Protein AF-A0A961VGS1-F1 (afdb_monomer_lite)

pLDDT: mean 93.91, std 3.61, range [72.75, 97.5]

Secondary structure (DSSP, 8-state):
-----GGGTTSSHHHHHHHHHHHHHHHHHHHH-------B----S-HHHHHHHHHHHHHTT---B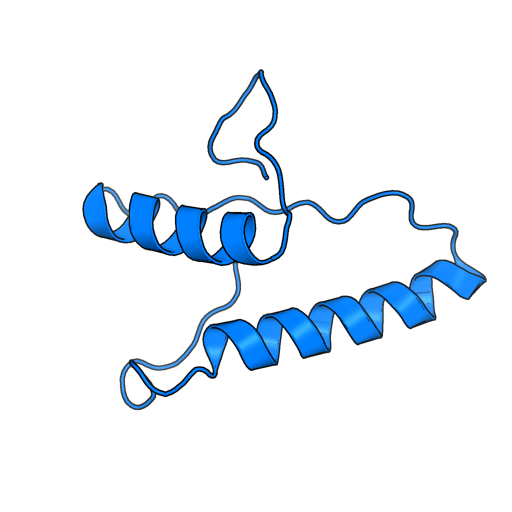TTBTTB-

Structure (mmCIF, N/CA/C/O backbone):
data_AF-A0A961VGS1-F1
#
_entry.id   AF-A0A961VGS1-F1
#
loop_
_atom_site.group_PDB
_atom_site.id
_atom_site.type_symbol
_atom_site.label_atom_id
_atom_site.label_alt_id
_atom_site.label_comp_id
_atom_site.label_asym_id
_atom_site.label_entity_id
_atom_site.label_seq_id
_atom_site.pdbx_PDB_ins_code
_atom_site.Cartn_x
_atom_site.Cartn_y
_atom_site.Cartn_z
_atom_site.occupancy
_atom_site.B_iso_or_equiv
_atom_site.auth_seq_id
_atom_site.auth_comp_id
_atom_site.auth_asym_id
_atom_site.auth_atom_id
_atom_site.pdbx_PDB_model_num
ATOM 1 N N . MET A 1 1 ? 5.834 -4.211 1.264 1.00 72.75 1 MET A N 1
ATOM 2 C CA . MET A 1 1 ? 6.053 -4.633 -0.140 1.00 72.75 1 MET A CA 1
ATOM 3 C C . MET A 1 1 ? 5.232 -5.884 -0.408 1.00 72.75 1 MET A C 1
ATOM 5 O O . MET A 1 1 ? 5.310 -6.805 0.392 1.00 72.75 1 MET A O 1
ATOM 9 N N . ILE A 1 2 ? 4.466 -5.923 -1.500 1.00 84.31 2 ILE A N 1
ATOM 10 C CA . ILE A 1 2 ? 3.750 -7.131 -1.939 1.00 84.31 2 ILE A CA 1
ATOM 11 C C . ILE A 1 2 ? 4.484 -7.687 -3.158 1.00 84.31 2 ILE A C 1
ATOM 13 O O . ILE A 1 2 ? 4.605 -7.013 -4.183 1.00 84.31 2 ILE A O 1
ATOM 17 N N . GLY A 1 3 ? 5.037 -8.888 -3.009 1.00 87.94 3 GLY A N 1
ATOM 18 C CA . GLY A 1 3 ? 5.772 -9.581 -4.058 1.00 87.94 3 GLY A CA 1
ATOM 19 C C . GLY A 1 3 ? 4.868 -10.519 -4.847 1.00 87.94 3 GLY A C 1
ATOM 20 O O . GLY A 1 3 ? 3.929 -11.096 -4.309 1.00 87.94 3 GLY A O 1
ATOM 21 N N . ARG A 1 4 ? 5.190 -10.704 -6.125 1.00 90.50 4 ARG A N 1
ATOM 22 C CA . ARG A 1 4 ? 4.683 -11.814 -6.932 1.00 90.50 4 ARG A CA 1
ATOM 23 C C . ARG A 1 4 ? 5.836 -12.426 -7.703 1.00 90.50 4 ARG A C 1
ATOM 25 O O . ARG A 1 4 ? 6.791 -11.725 -8.040 1.00 90.50 4 ARG A O 1
ATOM 32 N N . ASP A 1 5 ? 5.712 -13.703 -8.016 1.00 93.62 5 ASP A N 1
ATOM 33 C CA . ASP A 1 5 ? 6.655 -14.392 -8.887 1.00 93.62 5 ASP A CA 1
ATOM 34 C C . ASP A 1 5 ? 6.578 -13.839 -10.326 1.00 93.62 5 ASP A C 1
ATOM 36 O O . ASP A 1 5 ? 5.516 -13.416 -10.803 1.00 93.62 5 ASP A O 1
ATOM 40 N N . GLU A 1 6 ? 7.723 -13.802 -11.014 1.00 91.00 6 GLU A N 1
ATOM 41 C CA . GLU A 1 6 ? 7.843 -13.226 -12.357 1.00 91.00 6 GLU A CA 1
ATOM 42 C C . GLU A 1 6 ? 6.972 -13.930 -13.400 1.00 91.00 6 GLU A C 1
ATOM 44 O O . GLU A 1 6 ? 6.475 -13.270 -14.317 1.00 91.00 6 GLU A O 1
ATOM 49 N N . ARG A 1 7 ? 6.719 -15.235 -13.233 1.00 94.75 7 ARG A N 1
ATOM 50 C CA . ARG A 1 7 ? 5.854 -16.037 -14.116 1.00 94.75 7 ARG A CA 1
ATOM 51 C C . ARG A 1 7 ? 4.435 -15.482 -14.198 1.00 94.75 7 ARG A C 1
ATOM 53 O O . ARG A 1 7 ? 3.749 -15.671 -15.196 1.00 94.75 7 ARG A O 1
ATOM 60 N N . PHE A 1 8 ? 4.011 -14.752 -13.171 1.00 91.50 8 PHE A N 1
ATOM 61 C CA . PHE A 1 8 ? 2.676 -14.180 -13.060 1.00 91.50 8 PHE A CA 1
ATOM 62 C C . PHE A 1 8 ? 2.647 -12.667 -13.317 1.00 91.50 8 PHE A C 1
ATOM 64 O O . PHE A 1 8 ? 1.708 -11.960 -12.927 1.00 91.50 8 PHE A O 1
ATOM 71 N N . ARG A 1 9 ? 3.690 -12.125 -13.959 1.00 88.50 9 ARG A N 1
ATOM 72 C CA . ARG A 1 9 ? 3.763 -10.708 -14.325 1.00 88.50 9 ARG A CA 1
ATOM 73 C C . ARG A 1 9 ? 2.665 -10.335 -15.331 1.00 88.50 9 ARG A C 1
ATOM 75 O O . ARG A 1 9 ? 2.306 -11.117 -16.196 1.00 88.50 9 ARG A O 1
ATOM 82 N N . GLY A 1 10 ? 2.123 -9.122 -15.206 1.00 86.88 10 GLY A N 1
ATOM 83 C CA . GLY A 1 10 ? 1.080 -8.589 -16.098 1.00 86.88 10 GLY A CA 1
ATOM 84 C C . GLY A 1 10 ? -0.356 -9.060 -15.821 1.00 86.88 10 GLY A C 1
ATOM 85 O O . GLY A 1 10 ? -1.279 -8.455 -16.337 1.00 86.88 10 GLY A O 1
ATOM 86 N N . GLN A 1 11 ? -0.566 -10.051 -14.949 1.00 90.88 11 GLN A N 1
ATOM 87 C CA . GLN A 1 11 ? -1.886 -10.674 -14.730 1.00 90.88 11 GLN A CA 1
ATOM 88 C C . GLN A 1 11 ? -2.748 -10.026 -13.624 1.00 90.88 11 GLN A C 1
ATOM 90 O O . GLN A 1 11 ? -3.615 -10.674 -13.065 1.00 90.88 11 GLN A O 1
ATOM 95 N N . GLY A 1 12 ? -2.479 -8.780 -13.226 1.00 89.19 12 GLY A N 1
ATOM 96 C CA . GLY A 1 12 ? -3.282 -8.105 -12.187 1.00 89.19 12 GLY A CA 1
ATOM 97 C C . GLY A 1 12 ? -3.035 -8.525 -10.726 1.00 89.19 12 GLY A C 1
ATOM 98 O O . GLY A 1 12 ? -3.232 -7.691 -9.850 1.00 89.19 12 GLY A O 1
ATOM 99 N N . TYR A 1 13 ? -2.457 -9.702 -10.448 1.00 91.94 13 TYR A N 1
ATOM 100 C CA . TYR A 1 13 ? -2.325 -10.238 -9.074 1.00 91.94 13 TYR A CA 1
ATOM 101 C C . TYR A 1 13 ? -1.706 -9.319 -8.015 1.00 91.94 13 TYR A C 1
ATOM 103 O O . TYR A 1 13 ? -1.993 -9.464 -6.835 1.00 91.94 13 TYR A O 1
ATOM 111 N N . GLY A 1 14 ? -0.837 -8.379 -8.399 1.00 89.81 14 GLY A N 1
ATOM 112 C CA . GLY A 1 14 ? -0.296 -7.413 -7.435 1.00 89.81 14 GLY A CA 1
ATOM 113 C C . GLY A 1 14 ? -1.386 -6.538 -6.802 1.00 89.81 14 GLY A C 1
ATOM 114 O O . GLY A 1 14 ? -1.304 -6.232 -5.617 1.00 89.81 14 GLY A O 1
ATOM 115 N N . GLY A 1 15 ? -2.406 -6.170 -7.584 1.00 91.88 15 GLY A N 1
ATOM 116 C CA . GLY A 1 15 ? -3.587 -5.460 -7.100 1.00 91.88 15 GLY A CA 1
ATOM 117 C C . GLY A 1 15 ? -4.508 -6.372 -6.295 1.00 91.88 15 GLY A C 1
ATOM 118 O O . GLY A 1 15 ? -4.937 -5.978 -5.217 1.00 91.88 15 GLY A O 1
ATOM 119 N N . ASP A 1 16 ? -4.738 -7.604 -6.754 1.00 94.50 16 ASP A N 1
ATOM 120 C CA . ASP A 1 16 ? -5.589 -8.568 -6.039 1.00 94.50 16 ASP A CA 1
ATOM 121 C C . ASP A 1 16 ? -5.059 -8.850 -4.628 1.00 94.50 16 ASP A C 1
ATOM 123 O O . ASP A 1 16 ? -5.805 -8.769 -3.654 1.00 94.50 16 ASP A O 1
ATOM 127 N N . LEU A 1 17 ? -3.749 -9.088 -4.506 1.00 94.50 17 LEU A N 1
ATOM 128 C CA . LEU A 1 17 ? -3.077 -9.288 -3.221 1.00 94.50 17 LEU A CA 1
ATOM 129 C C . LEU A 1 17 ? -3.162 -8.049 -2.320 1.00 94.50 17 LEU A C 1
ATOM 131 O O . LEU A 1 17 ? -3.294 -8.179 -1.105 1.00 94.50 17 LEU A O 1
ATOM 135 N N . LEU A 1 18 ? -3.088 -6.843 -2.893 1.00 94.88 18 LEU A N 1
ATOM 136 C CA . LEU A 1 18 ? -3.249 -5.608 -2.127 1.00 94.88 18 LEU A CA 1
ATOM 137 C C . LEU A 1 18 ? -4.679 -5.460 -1.602 1.00 94.88 18 LEU A C 1
ATOM 139 O O . LEU A 1 18 ? -4.867 -5.146 -0.430 1.00 94.88 18 LEU A O 1
ATOM 143 N N . VAL A 1 19 ? -5.682 -5.704 -2.445 1.00 95.94 19 VAL A N 1
ATOM 144 C CA . VAL A 1 19 ? -7.095 -5.640 -2.053 1.00 95.94 19 VAL A CA 1
ATOM 145 C C . VAL A 1 19 ? -7.402 -6.666 -0.966 1.00 95.94 19 VAL A C 1
ATOM 147 O O . VAL A 1 19 ? -8.092 -6.339 -0.002 1.00 95.94 19 VAL A O 1
ATOM 150 N N . ASP A 1 20 ? -6.881 -7.884 -1.093 1.00 97.25 20 ASP A N 1
ATOM 151 C CA . ASP A 1 20 ? -7.034 -8.928 -0.081 1.00 97.25 20 ASP A CA 1
ATOM 152 C C . ASP A 1 20 ? -6.421 -8.511 1.267 1.00 97.25 20 ASP A C 1
ATOM 154 O O . ASP A 1 20 ? -7.093 -8.541 2.301 1.00 97.25 20 ASP A O 1
ATOM 158 N N . ALA A 1 21 ? -5.190 -7.987 1.250 1.00 96.19 21 ALA A N 1
ATOM 159 C CA . ALA A 1 21 ? -4.541 -7.469 2.450 1.00 96.19 21 ALA A CA 1
ATOM 160 C C . ALA A 1 21 ? -5.340 -6.325 3.101 1.00 96.19 21 ALA A C 1
ATOM 162 O O . ALA A 1 21 ? -5.508 -6.304 4.320 1.00 96.19 21 ALA A O 1
ATOM 163 N N . LEU A 1 22 ? -5.876 -5.393 2.306 1.00 96.19 22 LEU A N 1
ATOM 164 C CA . LEU A 1 22 ? -6.692 -4.284 2.810 1.00 96.19 22 LEU A CA 1
ATOM 165 C C . LEU A 1 22 ? -8.011 -4.757 3.429 1.00 96.19 22 LEU A C 1
ATOM 167 O O . LEU A 1 22 ? -8.423 -4.213 4.451 1.00 96.19 22 LEU A O 1
ATOM 171 N N . LYS A 1 23 ? -8.651 -5.790 2.868 1.00 97.50 23 LYS A N 1
ATOM 172 C CA . LYS A 1 23 ? -9.841 -6.413 3.473 1.00 97.50 23 LYS A CA 1
ATOM 173 C C . LYS A 1 23 ? -9.517 -7.026 4.831 1.00 97.50 23 LYS A C 1
ATOM 175 O O . LYS A 1 23 ? -10.270 -6.827 5.779 1.00 97.50 23 LYS A O 1
ATOM 180 N N . CYS A 1 24 ? -8.387 -7.723 4.939 1.00 96.25 24 CYS A N 1
ATOM 181 C CA . CYS A 1 24 ? -7.925 -8.270 6.212 1.00 96.25 24 CYS A CA 1
ATOM 182 C C . CYS A 1 24 ? -7.701 -7.156 7.248 1.00 96.25 24 CYS A C 1
ATOM 184 O O . CYS A 1 24 ? -8.203 -7.240 8.367 1.00 96.25 24 CYS A O 1
ATOM 186 N N . VAL A 1 25 ? -7.031 -6.065 6.861 1.00 96.69 25 VAL A N 1
ATOM 187 C CA . VAL A 1 25 ? -6.827 -4.913 7.753 1.00 96.69 25 VAL A CA 1
ATOM 188 C C . VAL A 1 25 ? -8.151 -4.275 8.174 1.00 96.69 25 VAL A C 1
ATOM 190 O O . VAL A 1 25 ? -8.301 -3.938 9.346 1.00 96.69 25 VAL A O 1
ATOM 193 N N . ALA A 1 26 ? -9.118 -4.140 7.264 1.00 96.38 26 ALA A N 1
ATOM 194 C CA . ALA A 1 26 ? -10.432 -3.585 7.583 1.00 96.38 26 ALA A CA 1
ATOM 195 C C . ALA A 1 26 ? -11.158 -4.403 8.663 1.00 96.38 26 ALA A C 1
ATOM 197 O O . ALA A 1 26 ? -11.685 -3.820 9.605 1.00 96.38 26 ALA A O 1
ATOM 198 N N . LEU A 1 27 ? -11.104 -5.738 8.585 1.00 97.06 27 LEU A N 1
ATOM 199 C CA . LEU A 1 27 ? -11.670 -6.616 9.617 1.00 97.06 27 LEU A CA 1
ATOM 200 C C . LEU A 1 27 ? -10.988 -6.412 10.975 1.00 97.06 27 LEU A C 1
ATOM 202 O O . LEU A 1 27 ? -11.645 -6.317 12.007 1.00 97.06 27 LEU A O 1
ATOM 206 N N . VAL A 1 28 ? -9.657 -6.311 10.992 1.00 97.06 28 VAL A N 1
ATOM 207 C CA . VAL A 1 28 ? -8.909 -6.087 12.239 1.00 97.06 28 VAL A CA 1
ATOM 208 C C . VAL A 1 28 ? -9.203 -4.699 12.821 1.00 97.06 28 VAL A C 1
ATOM 210 O O . VAL A 1 28 ? -9.279 -4.547 14.045 1.00 97.06 28 VAL A O 1
ATOM 213 N N . ALA A 1 29 ? -9.419 -3.695 11.967 1.00 97.25 29 ALA A N 1
ATOM 214 C CA . ALA A 1 29 ? -9.694 -2.320 12.372 1.00 97.25 29 ALA A CA 1
ATOM 215 C C . ALA A 1 29 ? -10.956 -2.186 13.238 1.00 97.25 29 ALA A C 1
ATOM 217 O O . ALA A 1 29 ? -10.977 -1.324 14.116 1.00 97.25 29 ALA A O 1
ATOM 218 N N . GLU A 1 30 ? -11.949 -3.063 13.054 1.00 95.75 30 GLU A N 1
ATOM 219 C CA . GLU A 1 30 ? -13.173 -3.106 13.870 1.00 95.75 30 GLU A CA 1
ATOM 220 C C . GLU A 1 30 ? -12.900 -3.442 15.344 1.00 95.75 30 GLU A C 1
ATOM 222 O O . GLU A 1 30 ? -13.678 -3.070 16.219 1.00 95.75 30 GLU A O 1
ATOM 227 N N . SER A 1 31 ? -11.785 -4.123 15.630 1.00 95.81 31 SER A N 1
ATOM 228 C CA . SER A 1 31 ? -11.451 -4.610 16.974 1.00 95.81 31 SER A CA 1
ATOM 229 C C . SER A 1 31 ? -10.294 -3.859 17.639 1.00 95.81 31 SER A C 1
ATOM 231 O O . SER A 1 31 ? -10.281 -3.720 18.860 1.00 95.81 31 SER A O 1
ATOM 233 N N . LEU A 1 32 ? -9.327 -3.364 16.855 1.00 92.06 32 LEU A N 1
ATOM 234 C CA . LEU A 1 32 ? -8.083 -2.771 17.368 1.00 92.06 32 LEU A CA 1
ATOM 235 C C . LEU A 1 32 ? -7.908 -1.278 17.049 1.00 92.06 32 LEU A C 1
ATOM 237 O O . LEU A 1 32 ? -6.910 -0.696 17.463 1.00 92.06 32 LEU A O 1
ATOM 241 N N . GLY A 1 33 ? -8.861 -0.644 16.353 1.00 93.00 33 GLY A N 1
ATOM 242 C CA . GLY A 1 33 ? -8.808 0.786 16.037 1.00 93.00 33 GLY A CA 1
ATOM 243 C C . GLY A 1 33 ? -7.621 1.149 15.139 1.00 93.00 33 GLY A C 1
ATOM 244 O O . GLY A 1 33 ? -6.650 1.757 15.585 1.00 93.00 33 GLY A O 1
ATOM 245 N N . ILE A 1 34 ? -7.694 0.792 13.855 1.00 96.00 34 ILE A N 1
ATOM 246 C CA . ILE A 1 34 ? -6.653 1.115 12.866 1.00 96.00 34 ILE A CA 1
ATOM 247 C C . ILE A 1 34 ? -7.055 2.377 12.100 1.00 96.00 34 ILE A C 1
ATOM 249 O O . ILE A 1 34 ? -8.093 2.402 11.446 1.00 96.00 34 ILE A O 1
ATOM 253 N N . ALA A 1 35 ? -6.221 3.418 12.159 1.00 94.69 35 ALA A N 1
ATOM 254 C CA . ALA A 1 35 ? -6.502 4.700 11.507 1.00 94.69 35 ALA A CA 1
ATOM 255 C C . ALA A 1 35 ? -5.975 4.790 10.064 1.00 94.69 35 ALA A C 1
ATOM 257 O O . ALA A 1 35 ? -6.616 5.401 9.212 1.00 94.69 35 ALA A O 1
ATOM 258 N N . VAL A 1 36 ? -4.799 4.218 9.788 1.00 94.38 36 VAL A N 1
ATOM 259 C CA . VAL A 1 36 ? -4.123 4.322 8.486 1.00 94.38 36 VAL A CA 1
ATOM 260 C C . VAL A 1 36 ? -3.347 3.050 8.156 1.00 94.38 36 VAL A C 1
ATOM 262 O O . VAL A 1 36 ? -2.805 2.394 9.045 1.00 94.38 36 VAL A O 1
ATOM 265 N N . VAL A 1 37 ? -3.257 2.736 6.863 1.00 95.56 37 VAL A N 1
ATOM 266 C CA . VAL A 1 37 ? -2.332 1.739 6.312 1.00 95.56 37 VAL A CA 1
ATOM 267 C C . VAL A 1 37 ? -1.222 2.492 5.603 1.00 95.56 37 VAL A C 1
ATOM 269 O O . VAL A 1 37 ? -1.503 3.390 4.819 1.00 95.56 37 VAL A O 1
ATOM 272 N N . MET A 1 38 ? 0.023 2.129 5.884 1.00 95.38 38 MET A N 1
ATOM 273 C CA . MET A 1 38 ? 1.196 2.790 5.324 1.00 95.38 38 MET A CA 1
ATOM 274 C C . MET A 1 38 ? 2.197 1.740 4.859 1.00 95.38 38 MET A C 1
ATOM 276 O O . MET A 1 38 ? 2.341 0.685 5.486 1.00 95.38 38 MET A O 1
ATOM 280 N N . LEU A 1 39 ? 2.901 2.028 3.770 1.00 94.75 39 LEU A N 1
ATOM 281 C CA . LEU A 1 39 ? 3.925 1.156 3.219 1.00 94.75 39 LEU A CA 1
ATOM 282 C C . LEU A 1 39 ? 5.090 1.946 2.631 1.00 94.75 39 LEU A C 1
ATOM 284 O O . LEU A 1 39 ? 4.951 3.068 2.152 1.00 94.75 39 LEU A O 1
ATOM 288 N N . ASP A 1 40 ? 6.252 1.305 2.621 1.00 95.44 40 ASP A N 1
ATOM 289 C CA . ASP A 1 40 ? 7.410 1.795 1.890 1.00 95.44 40 ASP A CA 1
ATOM 290 C C . ASP A 1 40 ? 7.436 1.156 0.489 1.00 95.44 40 ASP A C 1
ATOM 292 O O . ASP A 1 40 ? 7.398 -0.075 0.325 1.00 95.44 40 ASP A O 1
ATOM 296 N N . VAL A 1 41 ? 7.486 2.003 -0.540 1.00 95.44 41 VAL A N 1
ATOM 297 C CA . VAL A 1 41 ? 7.721 1.601 -1.927 1.00 95.44 41 VAL A CA 1
ATOM 298 C C . VAL A 1 41 ? 9.159 1.108 -2.038 1.00 95.44 41 VAL A C 1
ATOM 300 O O . VAL A 1 41 ? 10.097 1.815 -1.680 1.00 95.44 41 VAL A O 1
ATOM 303 N N . LEU A 1 42 ? 9.341 -0.107 -2.566 1.00 93.81 42 LEU A N 1
ATOM 304 C CA . LEU A 1 42 ? 10.675 -0.673 -2.760 1.00 93.81 42 LEU A CA 1
ATOM 305 C C . LEU A 1 42 ? 11.471 0.158 -3.769 1.00 93.81 42 LEU A C 1
ATOM 307 O O . LEU A 1 42 ? 11.188 0.098 -4.975 1.00 93.81 42 LEU A O 1
ATOM 311 N N . ASP A 1 43 ? 12.510 0.817 -3.266 1.00 94.12 43 ASP A N 1
ATOM 312 C CA . ASP A 1 43 ? 13.604 1.337 -4.068 1.00 94.12 43 ASP A CA 1
ATOM 313 C C . ASP A 1 43 ? 14.552 0.193 -4.445 1.00 94.12 43 ASP A C 1
ATOM 315 O O . ASP A 1 43 ? 15.147 -0.456 -3.587 1.00 94.12 43 ASP A O 1
ATOM 319 N N . CYS A 1 44 ? 14.643 -0.100 -5.741 1.00 93.38 44 CYS A N 1
ATOM 320 C CA . CYS A 1 44 ? 15.554 -1.114 -6.267 1.00 93.38 44 CYS A CA 1
ATOM 321 C C . CYS A 1 44 ? 16.639 -0.515 -7.170 1.00 93.38 44 CYS A C 1
ATOM 323 O O . CYS A 1 44 ? 17.206 -1.244 -7.982 1.00 93.38 44 CYS A O 1
ATOM 325 N N . GLY A 1 45 ? 16.864 0.801 -7.100 1.00 96.12 45 GLY A N 1
ATOM 326 C CA . GLY A 1 45 ? 17.837 1.5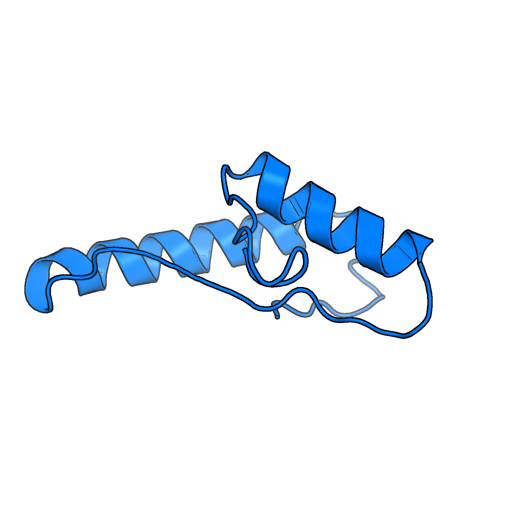21 -7.926 1.00 96.12 45 GLY A CA 1
ATOM 327 C C . GLY A 1 45 ? 17.442 1.705 -9.398 1.00 96.12 45 GLY A C 1
ATOM 328 O O . GLY A 1 45 ? 18.173 2.348 -10.140 1.00 96.12 45 GLY A O 1
ATOM 329 N N . ASP A 1 46 ? 16.293 1.172 -9.825 1.00 96.69 46 ASP A N 1
ATOM 330 C CA . ASP A 1 46 ? 15.724 1.347 -11.169 1.00 96.69 46 ASP A CA 1
ATOM 331 C C . ASP A 1 46 ? 14.537 2.328 -11.076 1.00 96.69 46 ASP A C 1
ATOM 333 O O . ASP A 1 46 ? 13.466 1.935 -10.588 1.00 96.69 46 ASP A O 1
ATOM 337 N N . PRO A 1 47 ? 14.701 3.593 -11.515 1.00 95.56 47 PRO A N 1
ATOM 338 C CA . PRO A 1 47 ? 13.694 4.637 -11.330 1.00 95.56 47 PRO A CA 1
ATOM 339 C C . PRO A 1 47 ? 12.344 4.314 -11.977 1.00 95.56 47 PRO A C 1
ATOM 341 O O . PRO A 1 47 ? 11.303 4.633 -11.403 1.00 95.56 47 PRO A O 1
ATOM 344 N N . GLU A 1 48 ? 12.329 3.635 -13.128 1.00 95.94 48 GLU A N 1
ATOM 345 C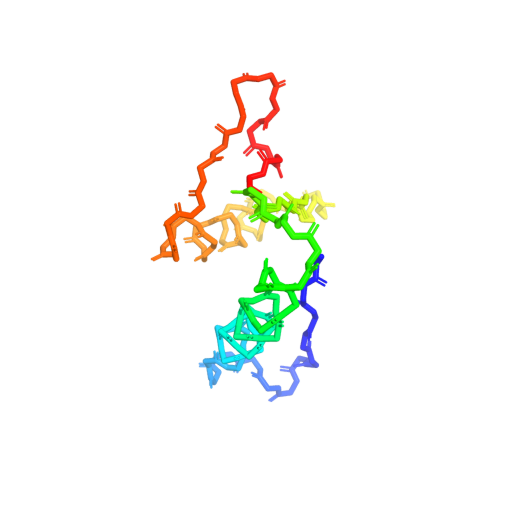 CA . GLU A 1 48 ? 11.082 3.257 -13.802 1.00 95.94 48 GLU A CA 1
ATOM 346 C C . GLU A 1 48 ? 10.324 2.200 -13.001 1.00 95.94 48 GLU A C 1
ATOM 348 O O . GLU A 1 48 ? 9.102 2.277 -12.828 1.00 95.94 48 GLU A O 1
ATOM 353 N N . ARG A 1 49 ? 11.042 1.207 -12.460 1.00 92.75 49 ARG A N 1
ATOM 354 C CA . ARG A 1 49 ? 10.425 0.183 -11.605 1.00 92.75 49 ARG A CA 1
ATOM 355 C C . ARG A 1 49 ? 9.896 0.782 -10.311 1.00 92.75 49 ARG A C 1
ATOM 357 O O . ARG A 1 49 ? 8.822 0.368 -9.870 1.00 92.75 49 ARG A O 1
ATOM 364 N N . VAL A 1 50 ? 10.616 1.730 -9.714 1.00 95.50 50 VAL A N 1
ATOM 365 C CA . VAL A 1 50 ? 10.174 2.444 -8.508 1.00 95.50 50 VAL A CA 1
ATOM 366 C C . VAL A 1 50 ? 8.917 3.260 -8.799 1.00 95.50 50 VAL A C 1
ATOM 368 O O . VAL A 1 50 ? 7.908 3.074 -8.116 1.00 95.50 50 VAL A O 1
ATOM 371 N N . ALA A 1 51 ? 8.927 4.072 -9.859 1.00 95.06 51 ALA A N 1
ATOM 372 C CA . ALA A 1 51 ? 7.778 4.875 -10.270 1.00 95.06 51 ALA A CA 1
ATOM 373 C C . ALA A 1 51 ? 6.546 4.006 -10.562 1.00 95.06 51 ALA A C 1
ATOM 375 O O . ALA A 1 51 ? 5.451 4.308 -10.093 1.00 95.06 51 ALA A O 1
ATOM 376 N N . ARG A 1 52 ? 6.719 2.869 -11.249 1.00 92.31 52 ARG A N 1
ATOM 377 C CA . ARG A 1 52 ? 5.619 1.935 -11.532 1.00 92.31 52 ARG A CA 1
ATOM 378 C C . ARG A 1 52 ? 5.023 1.321 -10.264 1.00 92.31 52 ARG A C 1
ATOM 380 O O . ARG A 1 52 ? 3.809 1.152 -10.188 1.00 92.31 52 ARG A O 1
ATOM 387 N N . ARG A 1 53 ? 5.852 0.957 -9.275 1.00 92.94 53 ARG A N 1
ATOM 388 C CA . ARG A 1 53 ? 5.355 0.450 -7.981 1.00 92.94 53 ARG A CA 1
ATOM 389 C C . ARG A 1 53 ? 4.600 1.539 -7.227 1.00 92.94 53 ARG A C 1
ATOM 391 O O . ARG A 1 53 ? 3.524 1.261 -6.716 1.00 92.94 53 ARG A O 1
ATOM 398 N N . LYS A 1 54 ? 5.139 2.759 -7.195 1.00 94.94 54 LYS A N 1
ATOM 399 C CA . LYS A 1 54 ? 4.489 3.912 -6.565 1.00 94.94 54 LYS A CA 1
ATOM 400 C C . LYS A 1 54 ? 3.124 4.207 -7.195 1.00 94.94 54 LYS A C 1
ATOM 402 O O . LYS A 1 54 ? 2.132 4.261 -6.477 1.00 94.94 54 LYS A O 1
ATOM 407 N N . ALA A 1 55 ? 3.062 4.287 -8.524 1.00 93.62 55 ALA A N 1
ATOM 408 C CA . ALA A 1 55 ? 1.831 4.562 -9.262 1.00 93.62 55 ALA A CA 1
ATOM 409 C C . ALA A 1 55 ? 0.737 3.510 -9.021 1.00 93.62 55 ALA A C 1
ATOM 411 O O . ALA A 1 55 ? -0.440 3.854 -8.981 1.00 93.62 55 ALA A O 1
ATOM 412 N N . LEU A 1 56 ? 1.112 2.235 -8.827 1.00 92.25 56 LEU A N 1
ATOM 413 C CA . LEU A 1 56 ? 0.151 1.195 -8.453 1.00 92.25 56 LEU A CA 1
ATOM 414 C C . LEU A 1 56 ? -0.564 1.575 -7.157 1.00 92.25 56 LEU A C 1
ATOM 416 O O . LEU A 1 56 ? -1.786 1.617 -7.139 1.00 92.25 56 LEU A O 1
ATOM 420 N N . TYR A 1 57 ? 0.180 1.886 -6.100 1.00 95.38 57 TYR A N 1
ATOM 421 C CA . TYR A 1 57 ? -0.399 2.223 -4.801 1.00 95.38 57 TYR A CA 1
ATOM 422 C C . TYR A 1 57 ? -1.164 3.556 -4.824 1.00 95.38 57 TYR A C 1
ATOM 424 O O . TYR A 1 57 ? -2.259 3.629 -4.272 1.00 95.38 57 TYR A O 1
ATOM 432 N N . GLU A 1 58 ? -0.656 4.583 -5.512 1.00 95.50 58 GLU A N 1
ATOM 433 C CA . GLU A 1 58 ? -1.388 5.848 -5.699 1.00 95.50 58 GLU A CA 1
ATOM 434 C C . GLU A 1 58 ? -2.722 5.630 -6.436 1.00 95.50 58 GLU A C 1
ATOM 436 O O . GLU A 1 58 ? -3.729 6.242 -6.086 1.00 95.50 58 GLU A O 1
ATOM 441 N N . GLY A 1 59 ? -2.773 4.683 -7.381 1.00 94.44 59 GLY A N 1
ATOM 442 C CA . GLY A 1 59 ? -4.010 4.259 -8.043 1.00 94.44 59 GLY A CA 1
ATOM 443 C C . GLY A 1 59 ? -5.050 3.630 -7.104 1.00 94.44 59 GLY A C 1
ATOM 444 O O . GLY A 1 59 ? -6.240 3.682 -7.401 1.00 94.44 59 GLY A O 1
ATOM 445 N N . PHE A 1 60 ? -4.627 3.091 -5.955 1.00 94.12 60 PHE A N 1
ATOM 446 C CA . PHE A 1 60 ? -5.511 2.609 -4.883 1.00 94.12 60 PHE A CA 1
ATOM 447 C C . PHE A 1 60 ? -5.838 3.687 -3.832 1.00 94.12 60 PHE A C 1
ATOM 449 O O . PHE A 1 60 ? -6.528 3.398 -2.857 1.00 94.12 60 PHE A O 1
ATOM 456 N N . GLY A 1 61 ? -5.372 4.926 -4.016 1.00 95.81 61 GLY A N 1
ATOM 457 C CA . GLY A 1 61 ? -5.672 6.055 -3.133 1.00 95.81 61 GLY A CA 1
ATOM 458 C C . GLY A 1 61 ? -4.662 6.298 -2.008 1.00 95.81 61 GLY A C 1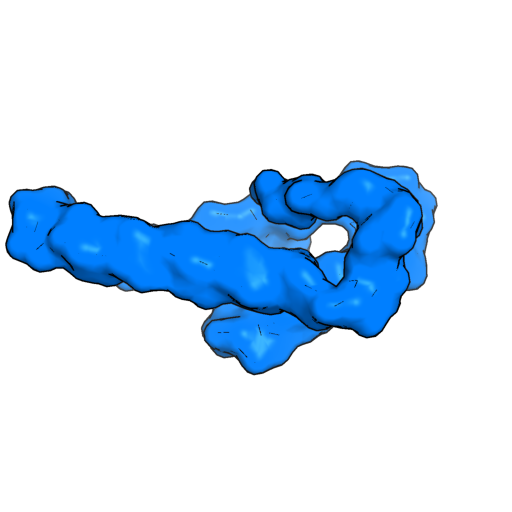
ATOM 459 O O . GLY A 1 61 ? -4.894 7.191 -1.189 1.00 95.81 61 GLY A O 1
ATOM 460 N N . PHE A 1 62 ? -3.545 5.560 -1.970 1.00 96.88 62 PHE A N 1
ATOM 461 C CA . PHE A 1 62 ? -2.420 5.878 -1.081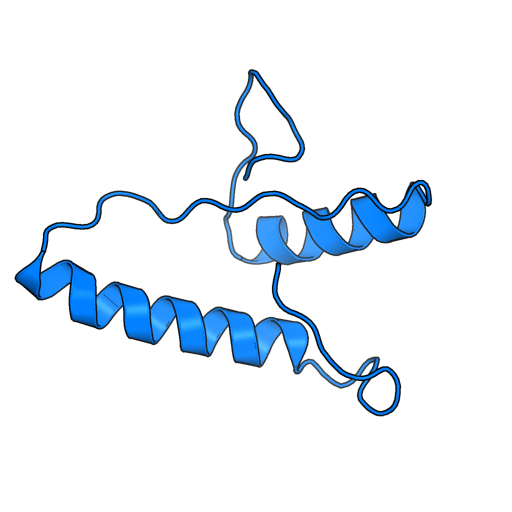 1.00 96.88 62 PHE A CA 1
ATOM 462 C C . PHE A 1 62 ? -1.820 7.240 -1.449 1.00 96.88 62 PHE A C 1
ATOM 464 O O . PHE A 1 62 ? -1.854 7.653 -2.612 1.00 96.88 62 PHE A O 1
ATOM 471 N N . LYS A 1 63 ? -1.271 7.954 -0.460 1.00 97.00 63 LYS A N 1
ATOM 472 C CA . LYS A 1 63 ? -0.723 9.303 -0.656 1.00 97.00 63 LYS A CA 1
ATOM 473 C C . LYS A 1 63 ? 0.649 9.416 -0.007 1.00 97.00 63 LYS A C 1
ATOM 475 O O . LYS A 1 63 ? 0.788 9.059 1.159 1.00 97.00 63 LYS A O 1
ATOM 480 N N . PRO A 1 64 ? 1.644 9.982 -0.708 1.00 96.50 64 PRO A N 1
ATOM 481 C CA . PRO A 1 64 ? 2.968 10.133 -0.139 1.00 96.50 64 PRO A CA 1
ATOM 482 C C . PRO A 1 64 ? 2.999 11.090 1.043 1.00 96.50 64 PRO A C 1
ATOM 484 O O . PRO A 1 64 ? 2.366 12.150 1.032 1.00 96.50 64 PRO A O 1
ATOM 487 N N . LEU A 1 65 ? 3.818 10.746 2.034 1.00 95.88 65 LEU A N 1
ATOM 488 C CA . LEU A 1 65 ? 4.185 11.673 3.091 1.00 95.88 65 LEU A CA 1
ATOM 489 C C . LEU A 1 65 ? 5.052 12.800 2.525 1.00 95.88 65 LEU A C 1
ATOM 491 O O . LEU A 1 65 ? 5.949 12.576 1.711 1.00 95.88 65 LEU A O 1
ATOM 495 N N . GLN A 1 66 ? 4.844 14.019 3.026 1.00 94.62 66 GLN A N 1
ATOM 496 C CA . GLN A 1 66 ? 5.633 15.189 2.621 1.00 94.62 66 GLN A CA 1
ATOM 497 C C . GLN A 1 66 ? 7.133 15.015 2.904 1.00 94.62 66 GLN A C 1
ATOM 499 O O . GLN A 1 66 ? 7.966 15.505 2.149 1.00 94.62 66 GLN A O 1
ATOM 504 N N . SER A 1 67 ? 7.477 14.302 3.978 1.00 96.19 67 SER A N 1
ATOM 505 C CA . SER A 1 67 ? 8.860 14.052 4.387 1.00 96.19 67 SER A CA 1
ATOM 506 C C . SER A 1 67 ? 9.552 12.946 3.587 1.00 96.19 67 SER A C 1
ATOM 508 O O . SER A 1 67 ? 10.780 12.913 3.546 1.00 96.19 67 SER A O 1
ATOM 510 N N . ASN A 1 68 ? 8.798 12.032 2.968 1.00 94.94 68 ASN A N 1
ATOM 511 C CA . ASN A 1 68 ? 9.351 10.940 2.173 1.00 94.94 68 ASN A CA 1
ATOM 512 C C . ASN A 1 68 ? 8.340 10.461 1.125 1.00 94.94 68 ASN A C 1
ATOM 514 O O . ASN A 1 68 ? 7.370 9.778 1.441 1.00 94.94 68 ASN A O 1
ATOM 518 N N . SER A 1 69 ? 8.633 10.746 -0.143 1.00 93.81 69 SER A N 1
ATOM 519 C CA . SER A 1 69 ? 7.734 10.436 -1.257 1.00 93.81 69 SER A CA 1
ATOM 520 C C . SER A 1 69 ? 7.596 8.947 -1.606 1.00 93.81 69 SER A C 1
ATOM 522 O O . SER A 1 69 ? 6.750 8.608 -2.438 1.00 93.81 69 SER A O 1
ATOM 524 N N . LEU A 1 70 ? 8.432 8.080 -1.021 1.00 95.38 70 LEU A N 1
ATOM 525 C CA . LEU A 1 70 ? 8.358 6.621 -1.156 1.00 95.38 70 LEU A CA 1
ATOM 526 C C . LEU A 1 70 ? 7.654 5.954 0.029 1.00 95.38 70 LEU A C 1
ATOM 528 O O . LEU A 1 70 ? 7.433 4.748 -0.015 1.00 95.38 70 LEU A O 1
ATOM 532 N N . ARG A 1 71 ? 7.282 6.718 1.060 1.00 95.75 71 ARG A N 1
ATOM 533 C CA . ARG A 1 71 ? 6.434 6.250 2.153 1.00 95.75 71 ARG A CA 1
ATOM 534 C C . ARG A 1 71 ? 5.021 6.753 1.908 1.00 95.75 71 ARG A C 1
ATOM 536 O O . ARG A 1 71 ? 4.793 7.966 1.951 1.00 95.75 71 ARG A O 1
ATOM 543 N N . ILE A 1 72 ? 4.117 5.833 1.585 1.00 92.81 72 ILE A N 1
ATOM 544 C CA . ILE A 1 72 ? 2.778 6.140 1.070 1.00 92.81 72 ILE A CA 1
ATOM 545 C C . ILE A 1 72 ? 1.687 5.334 1.761 1.00 92.81 72 ILE A C 1
ATOM 547 O O . ILE A 1 72 ? 1.992 4.249 2.312 1.00 92.81 72 ILE A O 1
#

Radius of gyration: 13.32 Å; chains: 1; bounding box: 31×31×34 Å

Foldseek 3Di:
DDDDDPVCPPVCVSVVVVVVVVVVVVVVCVPPPDDDDKDFQDDPVDVVSSVVSLVSVVVVVDAADPV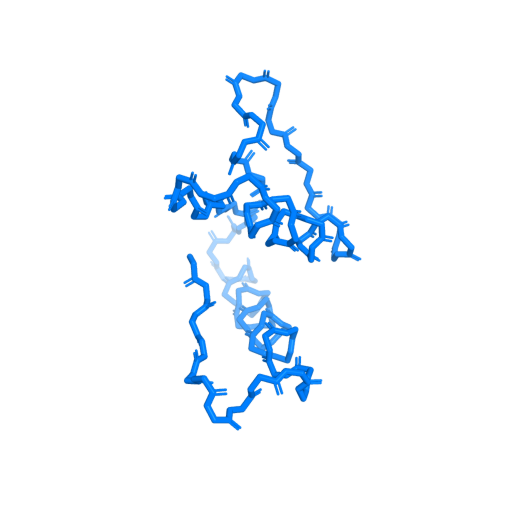GRRID

Sequence (72 aa):
MIGRDERFRGQGYGGDLLVDALKCVALVAESLGIAVVMLDVLDCGDPERVARRKALYEGFGFKPLQSNSLRI